Protein AF-B7CBI4-F1 (afdb_monomer_lite)

Structure (mmCIF, N/CA/C/O backbone):
data_AF-B7CBI4-F1
#
_entry.id   AF-B7CBI4-F1
#
loop_
_atom_site.group_PDB
_atom_site.id
_atom_site.type_symbol
_atom_site.label_atom_id
_atom_site.label_alt_id
_atom_site.label_comp_id
_atom_site.label_asym_id
_atom_site.label_entity_id
_atom_site.label_seq_id
_atom_site.pdbx_PDB_ins_code
_atom_site.Cartn_x
_atom_site.Cartn_y
_atom_site.Cartn_z
_atom_site.occupancy
_atom_site.B_iso_or_equiv
_atom_site.auth_seq_id
_atom_site.auth_comp_id
_atom_site.auth_asym_id
_atom_site.auth_atom_id
_atom_site.pdbx_PDB_model_num
ATOM 1 N N . LEU A 1 1 ? 6.011 0.913 -14.517 1.00 81.81 1 LEU A N 1
ATOM 2 C CA . LEU A 1 1 ? 6.159 1.189 -13.066 1.00 81.81 1 LEU A CA 1
ATOM 3 C C . LEU A 1 1 ? 7.507 0.759 -12.489 1.00 81.81 1 LEU A C 1
ATOM 5 O O . LEU A 1 1 ? 8.003 1.454 -11.622 1.00 81.81 1 LEU A O 1
ATOM 9 N N . ARG A 1 2 ? 8.164 -0.297 -12.991 1.00 85.25 2 ARG A N 1
ATOM 10 C CA . ARG A 1 2 ? 9.493 -0.745 -12.511 1.00 85.25 2 ARG A CA 1
ATOM 11 C C . ARG A 1 2 ? 10.649 0.271 -12.619 1.00 85.25 2 ARG A C 1
ATOM 13 O O . ARG A 1 2 ? 11.719 0.014 -12.096 1.00 85.25 2 ARG A O 1
ATOM 20 N N . LEU A 1 3 ? 10.452 1.394 -13.314 1.00 88.69 3 LEU A N 1
ATOM 21 C CA . LEU A 1 3 ? 11.431 2.487 -13.406 1.00 88.69 3 LEU A CA 1
ATOM 22 C C . LEU A 1 3 ? 11.300 3.518 -12.269 1.00 88.69 3 LEU A C 1
ATOM 24 O O . LEU A 1 3 ? 12.191 4.349 -12.126 1.00 88.69 3 LEU A O 1
ATOM 28 N N . TYR A 1 4 ? 10.212 3.474 -11.486 1.00 89.56 4 TYR A N 1
ATOM 29 C CA . TYR A 1 4 ? 10.052 4.283 -10.273 1.00 89.56 4 TYR A 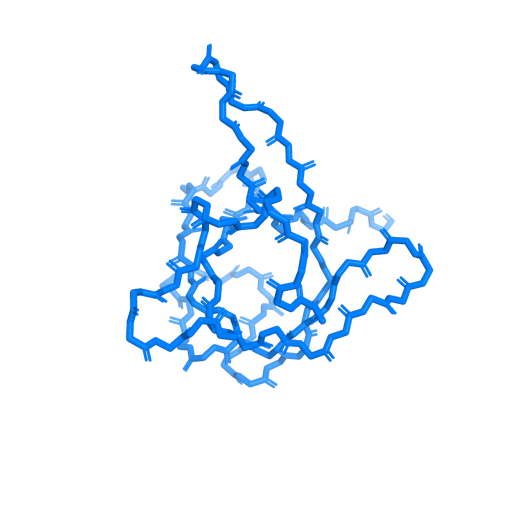CA 1
ATOM 30 C C . TYR A 1 4 ? 10.914 3.681 -9.167 1.00 89.56 4 TYR A C 1
ATOM 32 O O . TYR A 1 4 ? 10.527 2.675 -8.561 1.00 89.56 4 TYR A O 1
ATOM 40 N N . LYS A 1 5 ? 12.087 4.286 -8.962 1.00 90.62 5 LYS A N 1
ATOM 41 C CA . LYS A 1 5 ? 13.105 3.845 -7.997 1.00 90.62 5 LYS A CA 1
ATOM 42 C C . LYS A 1 5 ? 12.709 4.141 -6.558 1.00 90.62 5 LYS A C 1
ATOM 44 O O . LYS A 1 5 ? 13.174 3.488 -5.635 1.00 90.62 5 LYS A O 1
ATOM 49 N N . GLU A 1 6 ? 11.815 5.102 -6.372 1.00 89.88 6 GLU A N 1
ATOM 50 C CA . GLU A 1 6 ? 11.217 5.464 -5.089 1.00 89.88 6 GLU A CA 1
ATOM 51 C C . GLU A 1 6 ? 10.504 4.269 -4.439 1.00 89.88 6 GLU A C 1
ATOM 53 O O . GLU A 1 6 ? 10.384 4.208 -3.221 1.00 89.88 6 GLU A O 1
ATOM 58 N N . LEU A 1 7 ? 10.081 3.293 -5.251 1.00 92.12 7 LEU A N 1
ATOM 59 C CA . LEU A 1 7 ? 9.429 2.070 -4.794 1.00 92.12 7 LEU A CA 1
ATOM 60 C C . LEU A 1 7 ? 10.403 0.939 -4.470 1.00 92.12 7 LEU A C 1
ATOM 62 O O . LEU A 1 7 ? 9.963 -0.069 -3.926 1.00 92.12 7 LEU A O 1
ATOM 66 N N . ASP A 1 8 ? 11.691 1.059 -4.798 1.00 92.62 8 ASP A N 1
ATOM 67 C CA . ASP A 1 8 ? 12.638 -0.060 -4.717 1.00 92.62 8 ASP A CA 1
ATOM 68 C C . ASP A 1 8 ? 12.759 -0.618 -3.293 1.00 92.62 8 ASP A C 1
ATOM 70 O O . ASP A 1 8 ? 12.882 -1.828 -3.123 1.00 92.62 8 ASP A O 1
ATOM 74 N N . SER A 1 9 ? 12.637 0.234 -2.268 1.00 92.25 9 SER A N 1
ATOM 75 C CA . SER A 1 9 ? 12.607 -0.178 -0.854 1.00 92.25 9 SER A CA 1
ATOM 76 C C . SER A 1 9 ? 11.383 -1.019 -0.488 1.00 92.25 9 SER A C 1
ATOM 78 O O . SER A 1 9 ? 11.438 -1.803 0.455 1.00 92.25 9 SER A O 1
ATOM 80 N N . SER A 1 10 ? 10.280 -0.841 -1.214 1.00 94.81 10 SER A N 1
ATOM 81 C CA . SER A 1 10 ? 9.000 -1.497 -0.952 1.00 94.81 10 SER A CA 1
ATOM 82 C C . SER A 1 10 ? 8.798 -2.746 -1.813 1.00 94.81 10 SER A C 1
ATOM 84 O O . SER A 1 10 ? 7.869 -3.500 -1.552 1.00 94.81 10 SER A O 1
ATOM 86 N N . ARG A 1 11 ? 9.624 -2.994 -2.839 1.00 96.25 11 ARG A N 1
ATOM 87 C CA . ARG A 1 11 ? 9.442 -4.130 -3.759 1.00 96.25 11 ARG A CA 1
ATOM 88 C C . ARG A 1 11 ? 9.820 -5.463 -3.123 1.00 96.25 11 ARG A C 1
ATOM 90 O O . ARG A 1 11 ? 10.856 -5.590 -2.474 1.00 96.25 11 ARG A O 1
ATOM 97 N N . HIS A 1 12 ? 9.029 -6.494 -3.406 1.00 96.88 12 HIS A N 1
ATOM 98 C CA . HIS A 1 12 ? 9.423 -7.869 -3.135 1.00 96.88 12 HIS A CA 1
ATOM 99 C C . HIS A 1 12 ? 10.624 -8.256 -4.012 1.00 96.88 12 HIS A C 1
ATOM 101 O O . HIS A 1 12 ? 10.656 -7.963 -5.210 1.00 96.88 12 HIS A O 1
ATOM 107 N N . LEU A 1 13 ? 11.598 -8.965 -3.433 1.00 95.06 13 LEU A N 1
ATOM 108 C CA . LEU A 1 13 ? 12.866 -9.290 -4.096 1.00 95.06 13 LEU A CA 1
ATOM 109 C C . LEU A 1 13 ? 12.681 -10.162 -5.352 1.00 95.06 13 LEU A C 1
ATOM 111 O O . LEU A 1 13 ? 13.323 -9.931 -6.372 1.00 95.06 13 LEU A O 1
ATOM 115 N N . GLU A 1 14 ? 11.788 -11.151 -5.281 1.00 96.50 14 GLU A N 1
ATOM 116 C CA . GLU A 1 14 ? 11.521 -12.092 -6.385 1.00 96.50 14 GLU A CA 1
ATOM 117 C C . GLU A 1 14 ? 10.346 -11.672 -7.284 1.00 96.50 14 GLU A C 1
ATOM 119 O O . GLU A 1 14 ? 10.232 -12.129 -8.420 1.00 96.50 14 GLU A O 1
ATOM 124 N N . TYR A 1 15 ? 9.482 -10.776 -6.797 1.00 96.38 15 TYR A N 1
ATOM 125 C CA . TYR A 1 15 ? 8.247 -10.370 -7.469 1.00 96.38 15 TYR A CA 1
ATOM 126 C C . TYR A 1 15 ? 8.179 -8.843 -7.468 1.00 96.38 15 TYR A C 1
ATOM 128 O O . TYR A 1 15 ? 7.458 -8.260 -6.673 1.00 96.38 15 TYR A O 1
ATOM 136 N N . PRO A 1 16 ? 8.927 -8.152 -8.340 1.00 95.00 16 PRO A N 1
ATOM 137 C CA . PRO A 1 16 ? 9.119 -6.707 -8.228 1.00 95.00 16 PRO A CA 1
ATOM 138 C C . PRO A 1 16 ? 7.840 -5.888 -8.422 1.00 95.00 16 PRO A C 1
ATOM 140 O O . PRO A 1 16 ? 7.841 -4.708 -8.097 1.00 95.00 16 PRO A O 1
ATOM 143 N N . ASP A 1 17 ? 6.768 -6.470 -8.961 1.00 96.31 17 ASP A N 1
ATOM 144 C CA . ASP A 1 17 ? 5.462 -5.807 -9.051 1.00 96.31 17 ASP A CA 1
ATOM 145 C C . ASP A 1 17 ? 4.630 -5.971 -7.763 1.00 96.31 17 ASP A C 1
ATOM 147 O O . ASP A 1 17 ? 3.597 -5.326 -7.636 1.00 96.31 17 ASP A O 1
ATOM 151 N N . ASP A 1 18 ? 5.081 -6.782 -6.803 1.0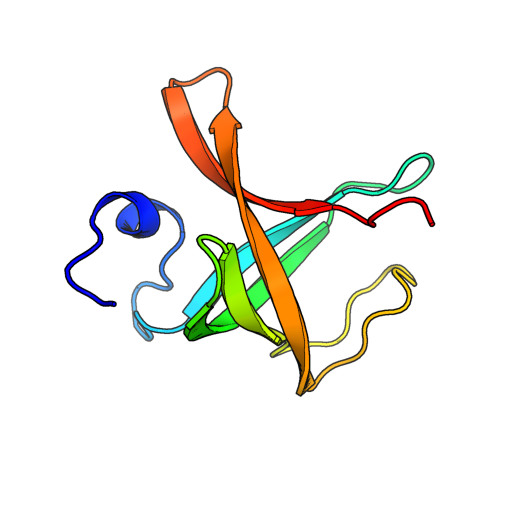0 97.81 18 ASP A N 1
ATOM 152 C CA . ASP A 1 18 ? 4.546 -6.825 -5.444 1.00 97.81 18 ASP A CA 1
ATOM 153 C C . ASP A 1 18 ? 5.273 -5.811 -4.583 1.00 97.81 18 ASP A C 1
ATOM 155 O O . ASP A 1 18 ? 6.503 -5.805 -4.497 1.00 97.81 18 ASP A O 1
ATOM 159 N N . ILE A 1 19 ? 4.502 -4.948 -3.941 1.00 97.19 19 ILE A N 1
ATOM 160 C CA . ILE A 1 19 ? 5.012 -3.887 -3.085 1.00 97.19 19 ILE A CA 1
ATOM 161 C C . ILE A 1 19 ? 4.420 -4.011 -1.688 1.00 97.19 19 ILE A C 1
ATOM 163 O O . ILE A 1 19 ? 3.255 -4.373 -1.519 1.00 97.19 19 ILE A O 1
ATOM 167 N N . MET A 1 20 ? 5.240 -3.732 -0.684 1.00 97.56 20 MET A N 1
ATOM 168 C CA . MET A 1 20 ? 4.815 -3.673 0.703 1.00 97.56 20 MET A CA 1
ATOM 169 C C . MET A 1 20 ? 4.086 -2.355 0.937 1.00 97.56 20 MET A C 1
ATOM 171 O O . MET A 1 20 ? 4.669 -1.289 0.737 1.00 97.56 20 MET A O 1
ATOM 175 N N . VAL A 1 21 ? 2.830 -2.428 1.371 1.00 97.62 21 VAL A N 1
ATOM 176 C CA . VAL A 1 21 ? 2.011 -1.264 1.720 1.00 97.62 21 VAL A CA 1
ATOM 177 C C . VAL A 1 21 ? 1.604 -1.363 3.184 1.00 97.62 21 VAL A C 1
ATOM 179 O O . VAL A 1 21 ? 1.107 -2.400 3.626 1.00 97.62 21 VAL A O 1
ATOM 182 N N . TYR A 1 22 ? 1.814 -0.281 3.930 1.00 96.81 22 TYR A N 1
ATOM 183 C CA . TYR A 1 22 ? 1.413 -0.168 5.328 1.00 96.81 22 TYR A CA 1
ATOM 184 C C . TYR A 1 22 ? 0.015 0.446 5.433 1.00 96.81 22 TYR A C 1
ATOM 186 O O . TYR A 1 22 ? -0.234 1.526 4.904 1.00 96.81 22 TYR A O 1
ATOM 194 N N . PHE A 1 23 ? -0.884 -0.241 6.124 1.00 97.19 23 PHE A N 1
ATOM 195 C CA . PHE A 1 23 ? -2.248 0.170 6.418 1.00 97.19 23 PHE A CA 1
ATOM 196 C C . PHE A 1 23 ? -2.273 0.907 7.751 1.00 97.19 23 PHE A C 1
ATOM 198 O O . PHE A 1 23 ? -1.862 0.367 8.783 1.00 97.19 23 PHE A O 1
ATOM 205 N N . LEU A 1 24 ? -2.742 2.151 7.700 1.00 95.00 24 LEU A N 1
ATOM 206 C CA . LEU A 1 24 ? -2.786 3.074 8.825 1.00 95.00 24 LEU A CA 1
ATOM 207 C C . LEU A 1 24 ? -4.230 3.549 9.030 1.00 95.00 24 LEU A C 1
ATOM 209 O O . LEU A 1 24 ? -4.845 4.107 8.122 1.00 95.00 24 LEU A O 1
ATOM 213 N N . GLU A 1 25 ? -4.764 3.345 10.232 1.00 94.69 25 GLU A N 1
ATOM 214 C CA . GLU A 1 25 ? -6.075 3.846 10.655 1.00 94.69 25 GLU A CA 1
ATOM 215 C C . GLU A 1 25 ? -6.035 4.128 12.161 1.00 94.69 25 GLU A C 1
ATOM 217 O O . GLU A 1 25 ? -5.426 3.372 12.924 1.00 94.69 25 GLU A O 1
ATOM 222 N N . GLU A 1 26 ? -6.658 5.225 12.596 1.00 92.94 26 GLU A N 1
ATOM 223 C CA . GLU A 1 26 ? -6.686 5.603 14.009 1.00 92.94 26 GLU A CA 1
ATOM 224 C C . GLU A 1 26 ? -7.306 4.487 14.868 1.00 92.94 26 GLU A C 1
ATOM 226 O O . GLU A 1 26 ? -8.333 3.897 14.530 1.00 92.94 26 GLU A O 1
ATOM 231 N N . GLY A 1 27 ? -6.658 4.176 15.993 1.00 94.94 27 GLY A N 1
ATOM 232 C CA . GLY A 1 27 ? -7.107 3.127 16.911 1.00 94.94 27 GLY A CA 1
ATOM 233 C C . GLY A 1 27 ? -6.740 1.694 16.504 1.00 94.94 27 GLY A C 1
ATOM 234 O O . GLY A 1 27 ? -7.154 0.766 17.199 1.00 94.94 27 GLY A O 1
ATOM 235 N N . LYS A 1 28 ? -5.961 1.494 15.430 1.00 96.00 28 LYS A N 1
ATOM 236 C CA . LYS A 1 28 ? -5.445 0.179 15.006 1.00 96.00 28 LYS A CA 1
ATOM 237 C C . LYS A 1 28 ? -3.925 0.120 15.052 1.00 96.00 28 LYS A C 1
ATOM 239 O O . LYS A 1 28 ? -3.244 1.136 14.921 1.00 96.00 28 LYS A O 1
ATOM 244 N N . ASP A 1 29 ? -3.396 -1.091 15.200 1.00 97.25 29 ASP A N 1
ATOM 245 C CA . ASP A 1 29 ? -1.968 -1.323 14.999 1.00 97.25 29 ASP A CA 1
ATOM 246 C C . ASP A 1 29 ? -1.636 -1.171 13.510 1.00 97.25 29 ASP A C 1
ATOM 248 O O . ASP A 1 29 ? -2.410 -1.608 12.653 1.00 97.25 29 ASP A O 1
ATOM 252 N N . VAL A 1 30 ? -0.462 -0.617 13.200 1.00 95.25 30 VAL A N 1
ATOM 253 C CA . VAL A 1 30 ? 0.058 -0.594 11.826 1.00 95.25 30 VAL A CA 1
ATOM 254 C C . VAL A 1 30 ? 0.169 -2.022 11.302 1.00 95.25 30 VAL A C 1
ATOM 256 O O . VAL A 1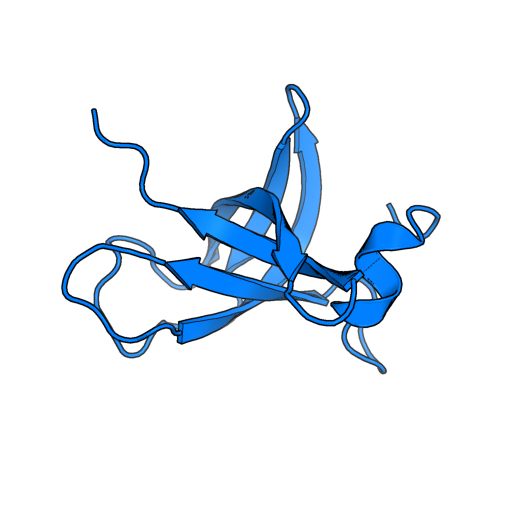 30 ? 0.758 -2.890 11.950 1.00 95.25 30 VAL A O 1
ATOM 259 N N . GLU A 1 31 ? -0.353 -2.254 10.103 1.00 97.12 31 GLU A N 1
ATOM 260 C CA . GLU A 1 31 ? -0.295 -3.556 9.449 1.00 97.12 31 GLU A CA 1
ATOM 261 C C . GLU A 1 31 ? 0.322 -3.440 8.057 1.00 97.12 31 GLU A C 1
ATOM 263 O O . GLU A 1 31 ? 0.112 -2.450 7.372 1.00 97.12 31 GLU A O 1
ATOM 268 N N . ALA A 1 32 ? 1.106 -4.428 7.631 1.00 96.00 32 ALA A N 1
ATOM 269 C CA . ALA A 1 32 ? 1.769 -4.413 6.332 1.00 96.00 32 ALA A CA 1
ATOM 270 C C . ALA A 1 32 ? 1.236 -5.552 5.459 1.00 96.00 32 ALA A C 1
ATOM 272 O O . ALA A 1 32 ? 1.134 -6.689 5.921 1.00 96.00 32 ALA A O 1
ATOM 273 N N . CYS A 1 33 ? 0.917 -5.257 4.201 1.00 97.50 33 CYS A N 1
ATOM 274 C CA . CYS A 1 33 ? 0.427 -6.244 3.249 1.00 97.50 33 CYS A CA 1
ATOM 275 C C . CYS A 1 33 ? 1.104 -6.079 1.891 1.00 97.50 33 CYS A C 1
ATOM 277 O O . CYS A 1 33 ? 1.382 -4.966 1.439 1.00 97.50 33 CYS A O 1
ATOM 279 N N . TRP A 1 34 ? 1.321 -7.205 1.214 1.00 98.25 34 TRP A N 1
ATOM 280 C CA . TRP A 1 34 ? 1.738 -7.197 -0.179 1.00 98.25 34 TRP A CA 1
ATOM 281 C C . TRP A 1 34 ? 0.574 -6.800 -1.084 1.00 98.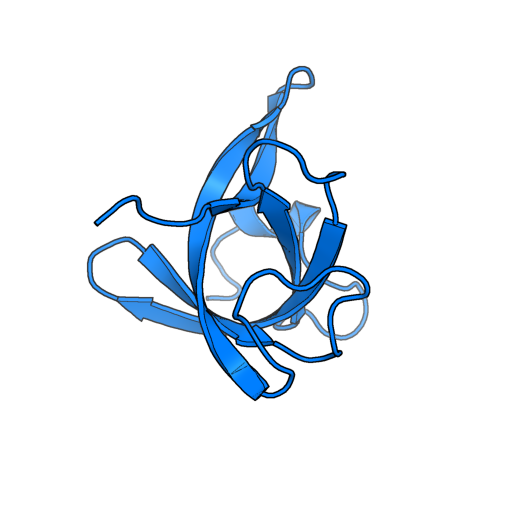25 34 TRP A C 1
ATOM 283 O O . TRP A 1 34 ? -0.536 -7.329 -0.976 1.00 98.25 34 TRP A O 1
ATOM 293 N N . VAL A 1 35 ? 0.853 -5.878 -1.997 1.00 98.38 35 VAL A N 1
ATOM 294 C CA . VAL A 1 35 ? -0.088 -5.373 -2.995 1.00 98.38 35 VAL A CA 1
ATOM 295 C C . VAL A 1 35 ? 0.534 -5.559 -4.372 1.00 98.38 35 VAL A C 1
ATOM 297 O O . VAL A 1 35 ? 1.672 -5.150 -4.602 1.00 98.38 35 VAL A O 1
ATOM 300 N N . ARG A 1 36 ? -0.209 -6.165 -5.302 1.00 98.25 36 ARG A N 1
ATOM 301 C CA . ARG A 1 36 ? 0.181 -6.248 -6.712 1.00 98.25 36 ARG A CA 1
ATOM 302 C C . ARG A 1 36 ? -0.029 -4.883 -7.342 1.00 98.25 36 ARG A C 1
ATOM 304 O O . ARG A 1 36 ? -1.165 -4.489 -7.582 1.00 98.25 36 ARG A O 1
ATOM 311 N N . LEU A 1 37 ? 1.055 -4.170 -7.609 1.00 97.44 37 LEU A N 1
ATOM 312 C CA . LEU A 1 37 ? 1.024 -2.867 -8.254 1.00 97.44 37 LEU A CA 1
ATOM 313 C C . LEU A 1 37 ? 0.486 -2.991 -9.687 1.00 97.44 37 LEU A C 1
ATOM 315 O O . LEU A 1 37 ? 1.039 -3.730 -10.503 1.00 97.44 37 LEU A O 1
ATOM 319 N N . GLU A 1 38 ? -0.546 -2.216 -10.006 1.00 96.94 38 GLU A N 1
ATOM 320 C CA . GLU A 1 38 ? -1.212 -2.246 -11.314 1.00 96.94 38 GLU A CA 1
ATOM 321 C C . GLU A 1 38 ? -1.002 -0.953 -12.101 1.00 96.94 38 GLU A C 1
ATOM 323 O O . GLU A 1 38 ? -0.803 -0.983 -13.318 1.00 96.94 38 GLU A O 1
ATOM 328 N N . GLY A 1 39 ? -0.978 0.193 -11.419 1.00 95.38 39 GLY A N 1
ATOM 329 C CA . GLY A 1 39 ? -0.965 1.473 -12.108 1.00 95.38 39 GLY A CA 1
ATOM 330 C C . GLY A 1 39 ? -0.744 2.683 -11.218 1.00 95.38 39 GLY A C 1
ATOM 331 O O . GLY A 1 39 ? -0.578 2.596 -10.003 1.00 95.38 39 GLY A O 1
ATOM 332 N N . ILE A 1 40 ? -0.745 3.833 -11.884 1.00 93.31 40 ILE A N 1
ATOM 333 C CA . ILE A 1 40 ? -0.915 5.148 -11.276 1.00 93.31 40 ILE A CA 1
ATOM 334 C C . ILE A 1 40 ? -2.150 5.761 -11.929 1.00 93.31 40 ILE A C 1
ATOM 336 O O . ILE A 1 40 ? -2.276 5.727 -13.154 1.00 93.31 40 ILE A O 1
ATOM 340 N N . GLN A 1 41 ? -3.038 6.320 -11.119 1.00 92.31 41 GLN A N 1
ATOM 341 C CA . GLN A 1 41 ? -4.220 7.048 -11.554 1.00 92.31 41 GLN A CA 1
ATOM 342 C C . GLN A 1 41 ? -4.385 8.284 -10.667 1.00 92.31 41 GLN A C 1
ATOM 344 O O . GLN A 1 41 ? -4.261 8.203 -9.449 1.00 92.31 41 GLN A O 1
ATOM 349 N N . ASP A 1 42 ? -4.596 9.443 -11.296 1.00 88.00 42 ASP A N 1
ATOM 350 C CA . ASP A 1 42 ? -4.784 10.736 -10.620 1.00 88.00 42 ASP A CA 1
ATOM 351 C C . ASP A 1 42 ? -3.691 11.065 -9.581 1.00 88.00 42 ASP A C 1
ATOM 353 O O . ASP A 1 42 ? -3.942 11.622 -8.517 1.00 88.00 42 ASP A O 1
ATOM 357 N N . GLY A 1 43 ? -2.443 10.691 -9.891 1.00 84.69 43 GLY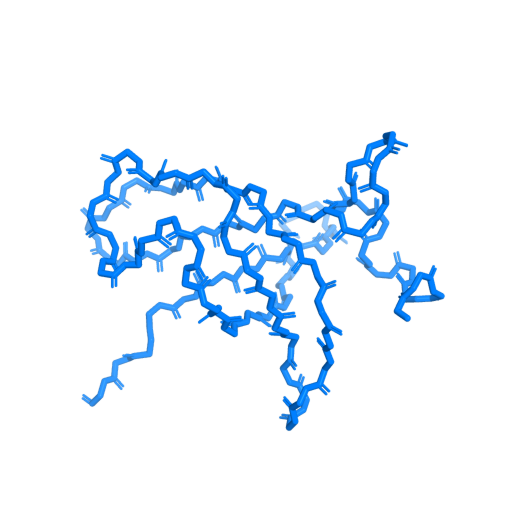 A N 1
ATOM 358 C CA . GLY A 1 43 ? -1.282 10.910 -9.021 1.00 84.69 43 GLY A CA 1
ATOM 359 C C . GLY A 1 43 ? -1.156 9.931 -7.847 1.00 84.69 43 GLY A C 1
ATOM 360 O O . GLY A 1 43 ? -0.156 9.987 -7.134 1.00 84.69 43 GLY A O 1
ATOM 361 N N . LYS A 1 44 ? -2.107 9.009 -7.668 1.00 88.00 44 LYS A N 1
ATOM 362 C CA . LYS A 1 44 ? -2.057 7.930 -6.673 1.00 88.00 44 LYS A CA 1
ATOM 363 C C . LYS A 1 44 ? -1.684 6.610 -7.334 1.00 88.00 44 LYS A C 1
ATOM 365 O O . LYS A 1 44 ? -2.062 6.342 -8.472 1.00 88.00 44 LYS A O 1
ATOM 370 N N . MET A 1 45 ? -0.942 5.770 -6.625 1.00 94.75 45 MET A N 1
ATOM 371 C CA . MET A 1 45 ? -0.709 4.400 -7.076 1.00 94.75 45 MET A CA 1
ATOM 372 C C . MET A 1 45 ? -1.894 3.529 -6.691 1.00 94.75 45 MET A C 1
ATOM 374 O O . MET A 1 45 ? -2.540 3.788 -5.677 1.00 94.75 45 MET A O 1
ATOM 378 N N . TYR A 1 46 ? -2.156 2.495 -7.483 1.00 97.19 46 TYR A N 1
ATOM 379 C CA . TYR A 1 46 ? -3.170 1.506 -7.152 1.00 97.19 46 TYR A CA 1
ATOM 380 C C . TYR A 1 46 ? -2.714 0.085 -7.465 1.00 97.19 46 TYR A C 1
ATOM 382 O O . TYR A 1 46 ? -1.826 -0.154 -8.295 1.00 97.19 46 TYR A O 1
ATOM 390 N N . GLY A 1 47 ? -3.330 -0.860 -6.767 1.00 97.62 47 GLY A N 1
ATOM 391 C CA . GLY A 1 47 ? -3.043 -2.274 -6.913 1.00 97.62 47 GLY A CA 1
ATOM 392 C C . GLY A 1 47 ? -3.963 -3.155 -6.081 1.00 97.62 47 GLY A C 1
ATOM 393 O O . GLY A 1 47 ? -4.717 -2.661 -5.243 1.00 97.62 47 GLY A O 1
ATOM 394 N N . SER A 1 48 ? -3.879 -4.460 -6.318 1.00 98.38 48 SER A N 1
ATOM 395 C CA . SER A 1 48 ? -4.725 -5.463 -5.668 1.00 98.38 48 SER A CA 1
ATOM 396 C C . SER A 1 48 ? -4.065 -6.055 -4.422 1.00 98.38 48 SER A C 1
ATOM 398 O O . SER A 1 48 ? -2.908 -6.481 -4.464 1.00 98.38 48 SER A O 1
ATOM 400 N N . VAL A 1 49 ? -4.808 -6.130 -3.319 1.00 98.31 49 VAL A N 1
ATOM 401 C CA . VAL A 1 49 ? -4.369 -6.761 -2.063 1.00 98.31 49 VAL A CA 1
ATOM 402 C C . VAL A 1 49 ? -4.176 -8.266 -2.263 1.00 98.31 49 VAL A C 1
ATOM 404 O O . VAL A 1 49 ? -5.080 -8.952 -2.736 1.00 98.31 49 VAL A O 1
ATOM 407 N N . LEU A 1 50 ? -3.009 -8.801 -1.892 1.00 98.06 50 LEU A N 1
ATOM 408 C CA . LEU A 1 50 ? -2.674 -10.209 -2.150 1.00 98.06 50 LEU A CA 1
ATOM 409 C C . LEU A 1 50 ? -3.063 -11.169 -1.030 1.00 98.06 50 LEU A C 1
ATOM 411 O O . LEU A 1 50 ? -3.238 -12.358 -1.283 1.00 98.06 50 LEU A O 1
ATOM 415 N N . THR A 1 51 ? -3.171 -10.671 0.198 1.00 95.44 51 THR A N 1
ATOM 416 C CA . THR A 1 51 ? -3.498 -11.473 1.380 1.00 95.44 51 THR A CA 1
ATOM 417 C C . THR A 1 51 ? -4.474 -10.725 2.266 1.00 95.44 51 THR A C 1
ATOM 419 O O . THR A 1 51 ? -4.392 -9.506 2.381 1.00 95.44 51 THR A O 1
ATOM 422 N N . ALA A 1 52 ? -5.382 -11.448 2.920 1.00 94.19 52 ALA A N 1
ATOM 423 C CA . ALA A 1 52 ? -6.275 -10.845 3.899 1.00 94.19 52 ALA A CA 1
ATOM 424 C C . ALA A 1 52 ? -5.490 -10.185 5.046 1.00 94.19 52 ALA A C 1
ATOM 426 O O . ALA A 1 52 ? -4.538 -10.767 5.573 1.00 94.19 52 ALA A O 1
ATOM 427 N N . LEU A 1 53 ? -5.933 -8.990 5.439 1.00 96.62 53 LEU A N 1
ATOM 428 C CA . LEU A 1 53 ? -5.447 -8.297 6.627 1.00 96.62 53 LEU A CA 1
ATOM 429 C C . LEU A 1 53 ? -5.964 -9.007 7.888 1.00 96.62 53 LEU A C 1
ATOM 431 O O . LEU A 1 53 ? -7.066 -9.560 7.917 1.00 96.62 53 LEU A O 1
ATOM 435 N N . ARG A 1 54 ? -5.155 -8.993 8.941 1.00 96.94 54 ARG A N 1
ATOM 436 C CA . ARG A 1 54 ? -5.461 -9.502 10.276 1.00 96.94 54 ARG A CA 1
ATOM 437 C C . ARG A 1 54 ? -6.481 -8.615 10.980 1.00 96.94 54 ARG A C 1
ATOM 439 O O . ARG A 1 54 ? -7.346 -9.137 11.682 1.00 96.94 54 ARG A O 1
ATOM 446 N N . GLN A 1 55 ? -6.356 -7.298 10.843 1.00 97.00 55 GLN A N 1
ATOM 447 C CA . GLN A 1 55 ? -7.326 -6.336 11.364 1.00 97.00 55 GLN A CA 1
ATOM 448 C C . GLN A 1 55 ? -8.316 -5.923 10.270 1.00 97.00 55 GLN A C 1
ATOM 450 O O . GLN A 1 55 ? -7.994 -5.906 9.085 1.00 97.00 55 GLN A O 1
ATOM 455 N N . ASP A 1 56 ? -9.539 -5.578 10.666 1.00 95.75 56 ASP A N 1
ATOM 456 C CA . ASP A 1 56 ? -10.582 -5.167 9.726 1.00 95.75 56 ASP A CA 1
ATOM 457 C C . ASP A 1 56 ? -10.406 -3.701 9.333 1.00 95.75 56 ASP A C 1
ATOM 459 O O . ASP A 1 56 ? -10.907 -2.832 10.033 1.00 95.75 56 ASP A O 1
ATOM 463 N N . PHE A 1 57 ? -9.715 -3.414 8.230 1.00 95.44 57 PHE A N 1
ATOM 464 C CA . PHE A 1 57 ? -9.590 -2.064 7.652 1.00 95.44 57 PHE A CA 1
ATOM 465 C C . PHE A 1 57 ? -10.713 -1.721 6.653 1.00 95.44 57 PHE A C 1
ATOM 467 O O . PHE A 1 57 ? -10.642 -0.704 5.968 1.00 95.44 57 PHE A O 1
ATOM 474 N N . GLY A 1 58 ? -11.741 -2.569 6.519 1.00 94.94 58 GLY A N 1
ATOM 475 C CA . GLY A 1 58 ? -12.744 -2.448 5.456 1.00 94.94 58 GLY A CA 1
ATOM 476 C C . GLY A 1 58 ? -12.231 -2.829 4.059 1.00 94.94 58 GLY A C 1
ATOM 477 O O . GLY A 1 58 ? -12.945 -2.634 3.080 1.00 94.94 58 GLY A O 1
ATOM 478 N N . VAL A 1 59 ? -11.021 -3.392 3.971 1.00 95.56 59 VAL A N 1
ATOM 479 C CA . VAL A 1 59 ? -10.368 -3.857 2.739 1.00 95.56 59 VAL A CA 1
ATOM 480 C C . VAL A 1 59 ? -10.204 -5.374 2.797 1.00 95.56 59 VAL A C 1
ATOM 482 O O . VAL A 1 59 ? -9.756 -5.919 3.808 1.00 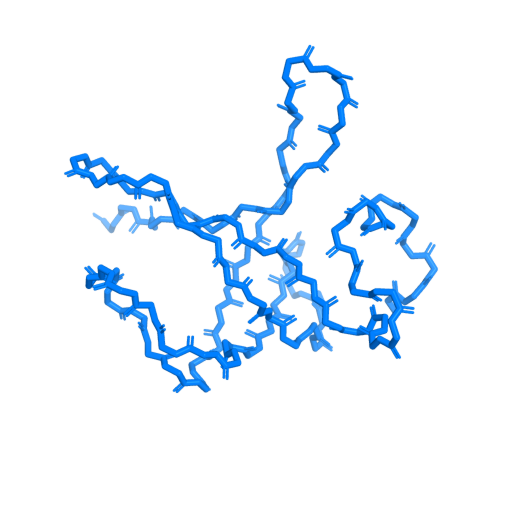95.56 59 VAL A O 1
ATOM 485 N N . LYS A 1 60 ? -10.554 -6.068 1.713 1.00 95.94 60 LYS A N 1
ATOM 486 C CA . LYS A 1 60 ? -10.462 -7.527 1.589 1.00 95.94 60 LYS A CA 1
ATOM 487 C C . LYS A 1 60 ? -9.341 -7.942 0.644 1.00 95.94 60 LYS A C 1
ATOM 489 O O . LYS A 1 60 ? -8.834 -7.164 -0.159 1.00 95.94 60 LYS A O 1
ATOM 494 N N . GLU A 1 61 ? -8.968 -9.217 0.722 1.00 96.88 61 GLU A N 1
ATOM 495 C CA . GLU A 1 61 ? -8.110 -9.836 -0.289 1.00 96.88 61 GLU A CA 1
ATOM 496 C C . GLU A 1 61 ? -8.720 -9.637 -1.687 1.00 96.88 61 GLU A C 1
ATOM 498 O O . GLU A 1 61 ? -9.919 -9.850 -1.876 1.00 96.88 61 GLU A O 1
ATOM 503 N N . LYS A 1 62 ? -7.877 -9.280 -2.661 1.00 97.12 62 LYS A N 1
ATOM 504 C CA . LYS A 1 62 ? -8.215 -8.950 -4.057 1.00 97.12 62 LYS A CA 1
ATOM 505 C C . LYS A 1 62 ? -8.955 -7.633 -4.270 1.00 97.12 62 LYS A C 1
ATOM 507 O O . LYS A 1 62 ? -9.205 -7.300 -5.426 1.00 97.12 62 LYS A O 1
ATOM 512 N N . ASP A 1 63 ? -9.261 -6.873 -3.220 1.00 97.81 63 ASP A N 1
ATOM 513 C CA . ASP A 1 63 ? -9.737 -5.505 -3.410 1.00 97.81 63 ASP A CA 1
ATOM 514 C C . ASP A 1 63 ? -8.614 -4.649 -4.008 1.00 97.81 63 ASP A C 1
ATOM 516 O O . ASP A 1 63 ? -7.437 -4.781 -3.651 1.00 97.81 63 ASP A O 1
ATOM 520 N N . THR A 1 64 ? -8.991 -3.754 -4.919 1.00 97.69 64 THR A N 1
ATOM 521 C CA . THR A 1 64 ? -8.098 -2.715 -5.429 1.00 97.69 64 THR A CA 1
ATOM 522 C C . THR A 1 64 ? -8.082 -1.550 -4.450 1.00 97.69 64 THR A C 1
ATOM 524 O O . THR A 1 64 ? -9.129 -0.990 -4.128 1.00 97.69 64 THR A O 1
ATOM 527 N N . ILE A 1 65 ? -6.891 -1.150 -4.018 1.00 97.06 65 ILE A N 1
ATOM 528 C CA . ILE A 1 65 ? -6.689 0.012 -3.151 1.00 97.06 65 ILE A CA 1
ATOM 529 C C . ILE A 1 65 ? -5.885 1.092 -3.864 1.00 97.06 65 ILE A C 1
ATOM 531 O O . ILE A 1 65 ? -5.086 0.796 -4.753 1.00 97.06 65 ILE A O 1
ATOM 535 N N . TYR A 1 66 ? -6.044 2.331 -3.404 1.00 96.62 66 TYR A N 1
ATOM 536 C CA . TYR A 1 66 ? -5.183 3.455 -3.758 1.00 96.62 66 TYR A CA 1
ATOM 537 C C . TYR A 1 66 ? -4.298 3.805 -2.569 1.00 96.62 66 TYR A C 1
ATOM 539 O O . TYR A 1 66 ? -4.775 3.852 -1.440 1.00 96.62 66 TYR A O 1
ATOM 547 N N . PHE A 1 67 ? -3.018 4.058 -2.807 1.00 95.56 67 PHE A N 1
ATOM 548 C CA . PHE A 1 67 ? -2.061 4.350 -1.743 1.00 95.56 67 PHE A CA 1
ATOM 549 C C . PHE A 1 67 ? -1.035 5.396 -2.192 1.00 95.56 67 PHE A C 1
ATOM 551 O O . PHE A 1 67 ? -0.824 5.643 -3.387 1.00 95.56 67 PHE A O 1
ATOM 558 N N . GLY A 1 68 ? -0.422 6.042 -1.203 1.00 93.75 68 GLY A N 1
ATOM 559 C CA . GLY A 1 68 ? 0.596 7.071 -1.384 1.00 93.75 68 GLY A CA 1
ATOM 560 C C . GLY A 1 68 ? 1.972 6.615 -0.914 1.00 93.75 68 GLY A C 1
ATOM 561 O O . GLY A 1 68 ? 2.166 5.470 -0.508 1.00 93.75 68 GLY A O 1
ATOM 562 N N . MET A 1 69 ? 2.930 7.538 -0.955 1.00 92.62 69 MET A N 1
ATOM 563 C CA . MET A 1 69 ? 4.233 7.385 -0.308 1.00 92.62 69 MET A CA 1
ATOM 564 C C . MET A 1 69 ? 4.372 8.436 0.784 1.00 92.62 69 MET A C 1
ATOM 566 O O . MET A 1 69 ? 3.942 9.574 0.602 1.00 92.62 69 MET A O 1
ATOM 570 N N . THR A 1 70 ? 5.004 8.062 1.887 1.00 91.81 70 THR A N 1
ATOM 571 C CA . THR A 1 70 ? 5.417 8.986 2.944 1.00 91.81 70 THR A CA 1
ATOM 572 C C . THR A 1 70 ? 6.889 8.774 3.273 1.00 91.81 70 THR A C 1
ATOM 574 O O . THR A 1 70 ? 7.421 7.681 3.070 1.00 91.81 70 THR A O 1
ATOM 577 N N . GLU A 1 71 ? 7.550 9.817 3.763 1.00 90.75 71 GLU A N 1
ATOM 578 C CA . GLU A 1 71 ? 8.924 9.736 4.256 1.00 90.75 71 GLU A CA 1
ATOM 579 C C . GLU A 1 71 ? 8.917 9.289 5.724 1.00 90.75 71 GLU A C 1
ATOM 581 O O . GLU A 1 71 ? 8.166 9.812 6.548 1.00 90.75 71 GLU A O 1
ATOM 586 N N . MET A 1 72 ? 9.738 8.292 6.039 1.00 85.12 72 MET A N 1
ATOM 587 C CA . MET A 1 72 ? 9.987 7.813 7.394 1.00 85.12 72 MET A CA 1
ATOM 588 C C . MET A 1 72 ? 11.122 8.609 8.054 1.00 85.12 72 MET A C 1
ATOM 590 O O . MET A 1 72 ? 11.893 9.292 7.383 1.00 85.12 72 MET A O 1
ATOM 594 N N . GLU A 1 73 ? 11.275 8.475 9.375 1.00 83.31 73 GLU A N 1
ATOM 595 C CA . GLU A 1 73 ? 12.320 9.172 10.150 1.00 83.31 73 GLU A CA 1
ATOM 596 C C . GLU A 1 73 ? 13.753 8.907 9.652 1.00 83.31 73 GLU A C 1
ATOM 598 O O . GLU A 1 73 ? 14.638 9.734 9.853 1.00 83.31 73 GLU A O 1
ATOM 603 N N . ASP A 1 74 ? 13.997 7.772 8.990 1.00 83.81 74 ASP A N 1
ATOM 604 C CA . ASP A 1 74 ? 15.298 7.404 8.421 1.00 83.81 74 ASP A CA 1
ATOM 605 C C . ASP A 1 74 ? 15.498 7.880 6.967 1.00 83.81 74 ASP A C 1
ATOM 607 O O . ASP A 1 74 ? 16.396 7.390 6.277 1.00 83.81 74 ASP A O 1
ATOM 611 N N . HIS A 1 75 ? 14.675 8.827 6.505 1.00 82.56 75 HIS A N 1
ATOM 612 C CA . HIS A 1 75 ? 14.635 9.365 5.139 1.00 82.56 75 HIS A CA 1
ATOM 613 C C . HIS A 1 75 ? 14.273 8.344 4.053 1.00 82.56 75 HIS A C 1
ATOM 615 O O . HIS A 1 75 ? 14.456 8.603 2.858 1.00 82.56 75 HIS A O 1
ATOM 621 N N . LYS A 1 76 ? 13.759 7.167 4.428 1.00 84.81 76 LYS A N 1
ATOM 622 C CA . LYS A 1 76 ? 13.240 6.204 3.454 1.00 84.81 76 LYS A CA 1
ATOM 623 C C . LYS A 1 76 ? 11.785 6.488 3.135 1.00 84.81 76 LYS A C 1
ATOM 625 O O . LYS A 1 76 ? 11.001 6.871 3.996 1.00 84.81 76 LYS A O 1
ATOM 630 N N . LEU A 1 77 ? 11.415 6.232 1.886 1.00 91.62 77 LEU A N 1
ATOM 631 C CA . LEU A 1 77 ? 10.023 6.251 1.466 1.00 91.62 77 LEU A CA 1
ATOM 632 C C . LEU A 1 77 ? 9.356 4.913 1.801 1.00 91.62 77 LEU A C 1
ATOM 634 O O . LEU A 1 77 ? 9.917 3.845 1.529 1.00 91.62 77 LEU A O 1
ATOM 638 N N . ALA A 1 78 ? 8.151 4.995 2.357 1.00 93.44 78 ALA A N 1
ATOM 639 C CA . ALA A 1 78 ? 7.257 3.874 2.605 1.00 93.44 78 ALA A CA 1
ATOM 640 C C . ALA A 1 78 ? 5.937 4.076 1.858 1.00 93.44 78 ALA A C 1
ATOM 642 O O . ALA A 1 78 ? 5.395 5.183 1.828 1.00 93.44 78 ALA A O 1
ATOM 643 N N . CYS A 1 79 ? 5.403 3.001 1.280 1.00 95.94 79 CYS A N 1
ATOM 644 C CA . CYS A 1 79 ? 4.072 3.019 0.684 1.00 95.94 79 CYS A CA 1
ATOM 645 C C . CYS A 1 79 ? 3.015 2.884 1.782 1.00 95.94 79 CYS A C 1
ATOM 647 O O . CYS A 1 79 ? 3.079 1.954 2.588 1.00 95.94 79 CYS A O 1
ATOM 649 N N . VAL A 1 80 ? 2.042 3.792 1.810 1.00 96.00 80 VAL A N 1
ATOM 650 C CA . VAL A 1 80 ? 1.026 3.847 2.866 1.00 96.00 80 VAL A CA 1
ATOM 651 C C . VAL A 1 80 ? -0.375 3.946 2.288 1.00 96.00 80 VAL A C 1
ATOM 653 O O . VAL A 1 80 ? -0.667 4.799 1.445 1.00 96.00 80 VAL A O 1
ATOM 656 N N . TRP A 1 81 ? -1.244 3.069 2.770 1.00 96.69 81 TRP A N 1
ATOM 657 C CA . TRP A 1 81 ? -2.682 3.205 2.652 1.00 96.69 81 TRP A CA 1
ATOM 658 C C . TRP A 1 81 ? -3.195 3.882 3.921 1.00 96.69 81 TRP A C 1
ATOM 660 O O . TRP A 1 81 ? -2.903 3.443 5.036 1.00 96.69 81 TRP A O 1
ATOM 670 N N . VAL A 1 82 ? -3.952 4.956 3.738 1.00 94.12 82 VAL A N 1
ATOM 671 C CA . VAL A 1 82 ? -4.679 5.641 4.805 1.00 94.12 82 VAL A CA 1
ATOM 672 C C . VAL A 1 82 ? -6.151 5.585 4.453 1.00 94.12 82 VAL A C 1
ATOM 674 O O . VAL A 1 82 ? -6.517 5.742 3.285 1.00 94.12 82 VAL A O 1
ATOM 677 N N . LYS A 1 83 ? -6.992 5.355 5.455 1.00 88.31 83 LYS A N 1
ATOM 678 C CA . LYS A 1 83 ? -8.430 5.490 5.273 1.00 88.31 83 LYS A CA 1
ATOM 679 C C . LYS A 1 83 ? -8.739 6.956 4.983 1.00 88.31 83 LYS A C 1
ATOM 681 O O . LYS A 1 83 ? -8.321 7.831 5.736 1.00 88.31 83 LYS A O 1
ATOM 686 N N . GLU A 1 84 ? -9.413 7.223 3.871 1.00 76.62 84 GLU A N 1
ATOM 687 C CA . GLU A 1 84 ? -9.955 8.555 3.624 1.00 76.62 84 GLU A CA 1
ATOM 688 C C . GLU A 1 84 ? -11.171 8.724 4.537 1.00 76.62 84 GLU A C 1
ATOM 690 O O . GLU A 1 84 ? -12.097 7.912 4.490 1.00 76.62 84 GLU A O 1
ATOM 695 N N . ASP A 1 85 ? -11.126 9.726 5.414 1.00 64.12 85 ASP A N 1
ATOM 696 C CA . ASP A 1 85 ? -12.307 10.158 6.152 1.00 64.12 85 ASP A CA 1
ATOM 697 C C . ASP A 1 85 ? -13.271 10.793 5.137 1.00 64.12 85 ASP A C 1
ATOM 699 O O . ASP A 1 85 ? -12.925 11.789 4.496 1.00 64.12 85 ASP A O 1
ATOM 703 N N . GLU A 1 86 ? -14.441 10.176 4.942 1.00 46.09 86 GLU A N 1
ATOM 704 C CA . GLU A 1 86 ? -15.555 10.765 4.177 1.00 46.09 86 GLU A CA 1
ATOM 705 C C . GLU A 1 86 ? -16.151 11.994 4.880 1.00 46.09 86 GLU A C 1
ATOM 707 O O . GLU A 1 86 ? -16.340 11.954 6.120 1.00 46.09 86 GLU A O 1
#

Organism: NCBI:txid518637

Secondary structure (DSSP, 8-state):
-TT-GGGGGGB-SS-TTEEEEEEE-TTS--EEEEEEEEEEETTEEEEEE-S--SS--S--TT-EEEEEEEE-TTS-EEEEEE----

pLDDT: mean 92.96, std 7.52, range [46.09, 98.38]

Sequence (86 aa):
LRLYKELDSSRHLEYPDDIMVYFLEEGKDVEACWVRLEGIQDGKMYGSVLTALRQDFGVKEKDTIYFGMTEMEDHKLACVWVKEDE

Radius of gyration: 12.31 Å; chains: 1; bounding box: 31×23×30 Å

Foldseek 3Di:
DLVPCLQVVQADPVGRQWGWEWEDDPPDDIDIFTFRWDDDDPNWTKGFTCAADPDPPVDGHRDIATWDWDADPVRRIHIYDYDDDD